Protein AF-A0A857JRM5-F1 (afdb_monomer)

Radius of gyration: 26.13 Å; Cα contacts (8 Å, |Δi|>4): 29; chains: 1; bounding box: 45×28×83 Å

Solvent-accessible surface area (backbone atoms only — not comparable to full-atom values): 4462 Å² total; per-residue (Å²): 130,89,77,83,84,74,82,84,82,78,89,81,89,85,80,86,68,79,73,80,49,67,64,61,55,51,53,50,51,51,54,32,52,52,52,22,54,51,35,47,52,53,44,54,49,33,60,76,72,65,43,72,80,55,52,64,58,38,52,52,49,32,58,63,31,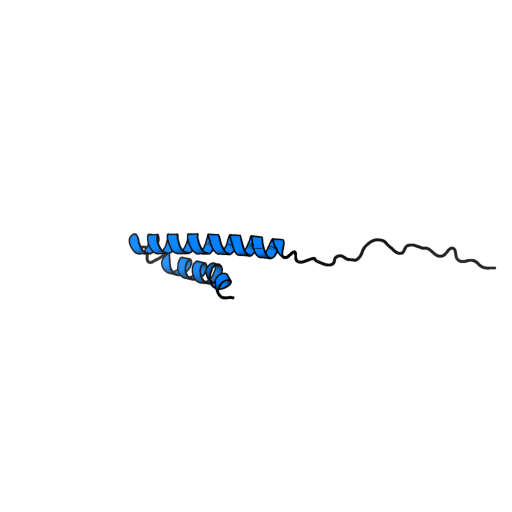45,52,72,71,78,114

Sequence (71 aa):
MRYSVILVSFFVLSLSGCASSKDDQDVVKQQFSQRCEEAKQELDNAVEEGQLADLRVLKQDIELYCVWRRN

Secondary structure (DSSP, 8-state):
-----------S---------HHHHHHHHHHHHHHHHHHHHHHHHHHHTT-TTTHHHHHHHHHHHHGGGG-

Organism: NCBI:txid197222

pLDDT: mean 70.81, std 14.18, range [41.56, 89.81]

Structure (mmCIF, N/CA/C/O backbone):
data_AF-A0A857JRM5-F1
#
_entry.id   AF-A0A857JRM5-F1
#
loop_
_atom_site.group_PDB
_atom_site.id
_atom_site.type_symbol
_atom_site.label_atom_id
_atom_site.label_alt_id
_atom_site.label_comp_id
_atom_site.label_asym_id
_atom_site.label_entity_id
_atom_site.label_seq_id
_atom_site.pdbx_PDB_ins_code
_atom_site.Cartn_x
_atom_site.Cartn_y
_atom_site.Cartn_z
_atom_site.occupancy
_atom_site.B_iso_or_equiv
_atom_site.auth_seq_id
_atom_site.auth_comp_id
_atom_site.auth_asym_id
_atom_site.auth_atom_id
_atom_site.pdbx_PDB_model_num
ATOM 1 N N . MET A 1 1 ? 29.806 17.899 -69.369 1.00 41.56 1 MET A N 1
ATOM 2 C CA . MET A 1 1 ? 30.705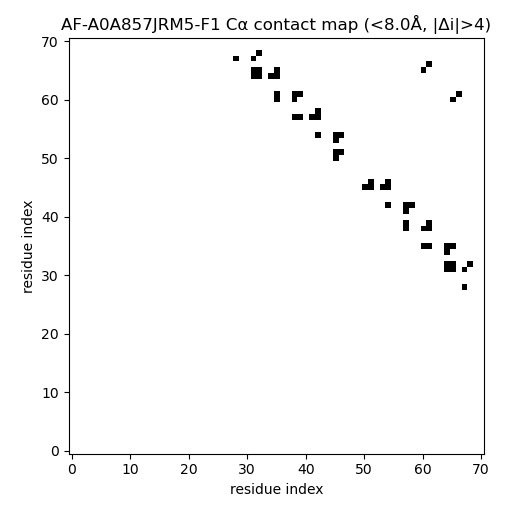 17.433 -68.289 1.00 41.56 1 MET A CA 1
ATOM 3 C C . MET A 1 1 ? 30.111 17.961 -66.991 1.00 41.56 1 MET A C 1
ATOM 5 O O . MET A 1 1 ? 29.868 19.154 -66.929 1.00 41.56 1 MET A O 1
ATOM 9 N N . ARG A 1 2 ? 29.511 17.096 -66.155 1.00 47.91 2 ARG A N 1
ATOM 10 C CA . ARG A 1 2 ? 30.096 16.616 -64.878 1.00 47.91 2 ARG A CA 1
ATOM 11 C C . ARG A 1 2 ? 30.607 17.829 -64.081 1.00 47.91 2 ARG A C 1
ATOM 13 O O . ARG A 1 2 ? 31.522 18.479 -64.552 1.00 47.91 2 ARG A O 1
ATOM 20 N N . TYR A 1 3 ? 30.001 18.242 -62.972 1.00 48.66 3 TYR A N 1
ATOM 21 C CA . TYR A 1 3 ? 29.889 17.451 -61.753 1.00 48.66 3 TYR A CA 1
ATOM 22 C C . TYR A 1 3 ? 28.646 17.822 -60.941 1.00 48.66 3 TYR A C 1
ATOM 24 O O . TYR A 1 3 ? 28.381 18.991 -60.673 1.00 48.66 3 TYR A O 1
ATOM 32 N N . SER A 1 4 ? 27.920 16.777 -60.545 1.00 49.75 4 SER A N 1
ATOM 33 C CA . SER A 1 4 ? 26.946 16.771 -59.464 1.00 49.75 4 SER A CA 1
ATOM 34 C C . SER A 1 4 ? 27.497 17.516 -58.252 1.00 49.75 4 SER A C 1
ATOM 36 O O . SER A 1 4 ? 28.457 17.062 -57.629 1.00 49.75 4 SER A O 1
ATOM 38 N N . VAL A 1 5 ? 26.875 18.637 -57.897 1.00 52.72 5 VAL A N 1
ATOM 39 C CA . VAL A 1 5 ? 27.046 19.238 -56.574 1.00 52.72 5 VAL A CA 1
ATOM 40 C C . VAL A 1 5 ? 26.241 18.359 -55.623 1.00 52.72 5 VAL A C 1
ATOM 42 O O . VAL A 1 5 ? 25.034 18.514 -55.459 1.00 52.72 5 VAL A O 1
ATOM 45 N N . ILE A 1 6 ? 26.906 17.319 -55.128 1.00 57.50 6 ILE A N 1
ATOM 46 C CA . ILE A 1 6 ? 26.341 16.336 -54.213 1.00 57.50 6 ILE A CA 1
ATOM 47 C C . ILE A 1 6 ? 26.052 17.054 -52.894 1.00 57.50 6 ILE A C 1
ATOM 49 O O . ILE A 1 6 ? 26.957 17.539 -52.219 1.00 57.50 6 ILE A O 1
ATOM 53 N N . LEU A 1 7 ? 24.760 17.123 -52.577 1.00 51.81 7 LEU A N 1
ATOM 54 C CA . LEU A 1 7 ? 24.182 17.500 -51.295 1.00 51.81 7 LEU A CA 1
ATOM 55 C C . LEU A 1 7 ? 24.801 16.650 -50.179 1.00 51.81 7 LEU A C 1
ATOM 57 O O . LEU A 1 7 ? 24.395 15.512 -49.950 1.00 51.81 7 LEU A O 1
ATOM 61 N N . VAL A 1 8 ? 25.786 17.203 -49.474 1.00 56.78 8 VAL A N 1
ATOM 62 C CA . VAL A 1 8 ? 26.272 16.645 -48.207 1.00 56.78 8 VAL A CA 1
ATOM 63 C C . VAL A 1 8 ? 25.376 17.187 -47.097 1.00 56.78 8 VAL A C 1
ATOM 65 O O . VAL A 1 8 ? 25.736 18.081 -46.342 1.00 56.78 8 VAL A O 1
ATOM 68 N N . SER A 1 9 ? 24.155 16.668 -47.048 1.00 61.91 9 SER A N 1
ATOM 69 C CA . SER A 1 9 ? 23.243 16.800 -45.915 1.00 61.91 9 SER A CA 1
ATOM 70 C C . SER A 1 9 ? 23.141 15.438 -45.244 1.00 61.91 9 SER A C 1
ATOM 72 O O . SER A 1 9 ? 22.144 14.737 -45.373 1.00 61.91 9 SER A O 1
ATOM 74 N N . PHE A 1 10 ? 24.214 15.037 -44.576 1.00 59.97 10 PHE A N 1
ATOM 75 C CA . PHE A 1 10 ? 24.208 13.909 -43.656 1.00 59.97 10 PHE A CA 1
ATOM 76 C C . PHE A 1 10 ? 25.046 14.296 -42.447 1.00 59.97 10 PHE A C 1
ATOM 78 O O . PHE A 1 10 ? 26.075 14.944 -42.604 1.00 59.97 10 PHE A O 1
ATOM 85 N N . PHE A 1 11 ? 24.593 13.855 -41.275 1.00 55.25 11 PHE A N 1
ATOM 86 C CA . PHE A 1 11 ? 25.150 14.083 -39.938 1.00 55.25 11 PHE A CA 1
ATOM 87 C C . PHE A 1 11 ? 24.573 15.240 -39.134 1.00 55.25 11 PHE A C 1
ATOM 89 O O . PHE A 1 11 ? 25.306 15.987 -38.499 1.00 55.25 11 PHE A O 1
ATOM 96 N N . VAL A 1 12 ? 23.249 15.284 -39.001 1.00 59.66 12 VAL A N 1
ATOM 97 C CA . VAL A 1 12 ? 22.702 15.617 -37.684 1.00 59.66 12 VAL A CA 1
ATOM 98 C C . VAL A 1 12 ? 21.451 14.774 -37.434 1.00 59.66 12 VAL A C 1
ATOM 100 O O . VAL A 1 12 ? 20.575 14.708 -38.288 1.00 59.66 12 VAL A O 1
ATOM 103 N N . LEU A 1 13 ? 21.383 14.186 -36.235 1.00 56.16 13 LEU A N 1
ATOM 104 C CA . LEU A 1 13 ? 20.183 13.666 -35.564 1.00 56.16 13 LEU A CA 1
ATOM 105 C C . LEU A 1 13 ? 19.673 12.275 -35.979 1.00 56.16 13 LEU A C 1
ATOM 107 O O . LEU A 1 13 ? 18.714 12.163 -36.727 1.00 56.16 13 LEU A O 1
ATOM 111 N N . SER A 1 14 ? 20.210 11.224 -35.350 1.00 59.75 14 SER A N 1
ATOM 112 C CA . SER A 1 14 ? 19.369 10.138 -34.804 1.00 59.75 14 SER A CA 1
ATOM 113 C C . SER A 1 14 ? 20.198 9.145 -33.985 1.00 59.75 14 SER A C 1
ATOM 115 O O . SER A 1 14 ? 20.440 8.016 -34.400 1.00 59.75 14 SER A O 1
ATOM 117 N N . LEU A 1 15 ? 20.621 9.553 -32.794 1.00 53.47 15 LEU A N 1
ATOM 118 C CA . LEU A 1 15 ? 20.882 8.612 -31.705 1.00 53.47 15 LEU A CA 1
ATOM 119 C C . LEU A 1 15 ? 20.067 9.093 -30.504 1.00 53.47 15 LEU A C 1
ATOM 121 O O . LEU A 1 15 ? 20.603 9.461 -29.466 1.00 53.47 15 LEU A O 1
ATOM 125 N N . SER A 1 16 ? 18.738 9.079 -30.654 1.00 55.25 16 SER A N 1
ATOM 126 C CA . SER A 1 16 ? 17.830 8.912 -29.514 1.00 55.25 16 SER A CA 1
ATOM 127 C C . SER A 1 16 ? 17.986 7.481 -29.001 1.00 55.25 16 SER A C 1
ATOM 129 O O . SER A 1 16 ? 17.091 6.650 -29.117 1.00 55.25 16 SER A O 1
ATOM 131 N N . GLY A 1 17 ? 19.172 7.166 -28.485 1.00 52.97 17 GLY A N 1
ATOM 132 C CA . GLY A 1 17 ? 19.314 6.070 -27.551 1.00 52.97 17 GLY A CA 1
ATOM 133 C C . GLY A 1 17 ? 18.651 6.541 -26.271 1.00 52.97 17 GLY A C 1
ATOM 134 O O . GLY A 1 17 ? 19.189 7.414 -25.596 1.00 52.97 17 GLY A O 1
ATOM 135 N N . CYS A 1 18 ? 17.464 6.017 -25.967 1.00 59.44 18 CYS A N 1
ATOM 136 C CA . CYS A 1 18 ? 16.906 6.099 -24.626 1.00 59.44 18 CYS A CA 1
ATOM 137 C C . CYS A 1 18 ? 17.915 5.444 -23.678 1.00 59.44 18 CYS A C 1
ATOM 139 O O . CYS A 1 18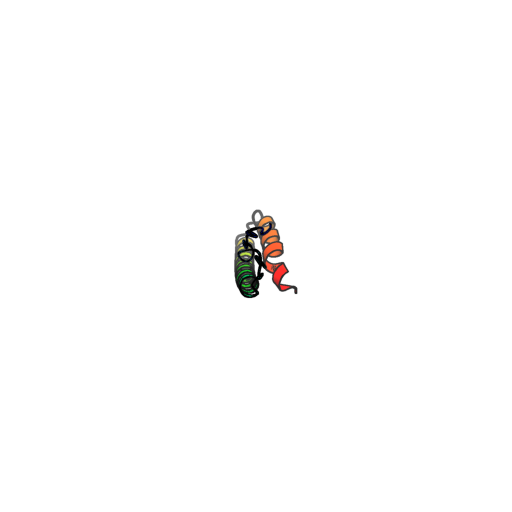 ? 17.925 4.226 -23.506 1.00 59.44 18 CYS A O 1
ATOM 141 N N . ALA A 1 19 ? 18.794 6.251 -23.088 1.00 55.09 19 ALA A N 1
ATOM 142 C CA . ALA A 1 19 ? 19.458 5.888 -21.857 1.00 55.09 19 ALA A CA 1
ATOM 143 C C . ALA A 1 19 ? 18.342 5.816 -20.814 1.00 55.09 19 ALA A C 1
ATOM 145 O O . ALA A 1 19 ? 17.950 6.833 -20.254 1.00 55.09 19 ALA A O 1
ATOM 146 N N . SER A 1 20 ? 17.764 4.626 -20.622 1.00 54.28 20 SER A N 1
ATOM 147 C CA . SER A 1 20 ? 16.999 4.332 -19.414 1.00 54.28 20 SER A CA 1
ATOM 148 C C . SER A 1 20 ? 17.991 4.509 -18.274 1.00 54.28 20 SER A C 1
ATOM 150 O O . SER A 1 20 ? 18.831 3.635 -18.039 1.00 54.28 20 SER A O 1
ATOM 152 N N . SER A 1 21 ? 18.003 5.697 -17.675 1.00 55.31 21 SER A N 1
ATOM 153 C CA . SER A 1 21 ? 18.980 6.029 -16.658 1.00 55.31 21 SER A CA 1
ATOM 154 C C . SER A 1 21 ? 18.687 5.127 -15.458 1.00 55.31 21 SER A C 1
ATOM 156 O O . SER A 1 21 ? 17.539 4.966 -15.044 1.00 55.31 21 SER A O 1
ATOM 158 N N . LYS A 1 22 ? 19.709 4.441 -14.936 1.00 55.62 22 LYS A N 1
ATOM 159 C CA . LYS A 1 22 ? 19.570 3.678 -13.681 1.00 55.62 22 LYS A CA 1
ATOM 160 C C . LYS A 1 22 ? 19.085 4.588 -12.545 1.00 55.62 22 LYS A C 1
ATOM 162 O O . LYS A 1 22 ? 18.393 4.112 -11.659 1.00 55.62 22 LYS A O 1
ATOM 167 N N . ASP A 1 23 ? 19.393 5.879 -12.648 1.00 57.56 23 ASP A N 1
ATOM 168 C CA . ASP A 1 23 ? 18.958 6.939 -11.745 1.00 57.56 23 ASP A CA 1
ATOM 169 C C . ASP A 1 23 ? 17.424 7.031 -11.661 1.00 57.56 23 ASP A C 1
ATOM 171 O O . ASP A 1 23 ? 16.864 6.947 -10.571 1.00 57.56 23 ASP A O 1
ATOM 175 N N . ASP A 1 24 ? 16.724 7.040 -12.803 1.00 58.84 24 ASP A N 1
ATOM 176 C CA . ASP A 1 24 ? 15.254 7.037 -12.830 1.00 58.84 24 ASP A CA 1
ATOM 177 C C . ASP A 1 24 ? 14.680 5.784 -12.158 1.00 58.84 24 ASP A C 1
ATOM 179 O O . ASP A 1 24 ? 13.663 5.842 -11.471 1.00 58.84 24 ASP A O 1
ATOM 183 N N . GLN A 1 25 ? 15.336 4.633 -12.323 1.00 61.78 25 GLN A N 1
ATOM 184 C CA . GLN A 1 25 ? 14.884 3.376 -11.729 1.00 61.78 25 GLN A CA 1
ATOM 185 C C . GLN A 1 25 ? 15.079 3.354 -10.203 1.00 61.78 25 GLN A C 1
ATOM 187 O O . GLN A 1 25 ? 14.223 2.821 -9.493 1.00 61.78 25 GLN A O 1
ATOM 192 N N . ASP A 1 26 ? 16.154 3.959 -9.694 1.00 64.25 26 ASP A N 1
ATOM 193 C CA . ASP A 1 26 ? 16.423 4.085 -8.259 1.00 64.25 26 ASP A CA 1
ATOM 194 C C . ASP A 1 26 ? 15.491 5.109 -7.585 1.00 64.25 26 ASP A C 1
ATOM 196 O O . ASP A 1 26 ? 14.942 4.823 -6.517 1.00 64.25 26 ASP A O 1
ATOM 200 N N . VAL A 1 27 ? 15.211 6.245 -8.237 1.00 69.75 27 VAL A N 1
ATOM 201 C CA . VAL A 1 27 ? 14.219 7.235 -7.768 1.00 69.75 27 VAL A CA 1
ATOM 202 C C . VAL A 1 27 ? 12.827 6.610 -7.694 1.00 69.75 27 VAL A C 1
ATOM 204 O O . VAL A 1 27 ? 12.125 6.724 -6.685 1.00 69.75 27 VAL A O 1
ATOM 207 N N . VAL A 1 28 ? 12.443 5.885 -8.743 1.00 70.06 28 VAL A N 1
ATOM 208 C CA . VAL A 1 28 ? 11.169 5.171 -8.800 1.00 70.06 28 VAL A CA 1
ATOM 209 C C . VAL A 1 28 ? 11.096 4.113 -7.693 1.00 70.06 28 VAL A C 1
ATOM 211 O O . VAL A 1 28 ? 10.104 4.054 -6.964 1.00 70.06 28 VAL A O 1
ATOM 214 N N . LYS A 1 29 ? 12.160 3.331 -7.481 1.00 70.50 29 LYS A N 1
ATOM 215 C CA . LYS A 1 29 ? 12.240 2.338 -6.398 1.00 70.50 29 LYS A CA 1
ATOM 216 C C . LYS A 1 29 ? 12.096 2.972 -5.012 1.00 70.50 29 LYS A C 1
ATOM 218 O O . 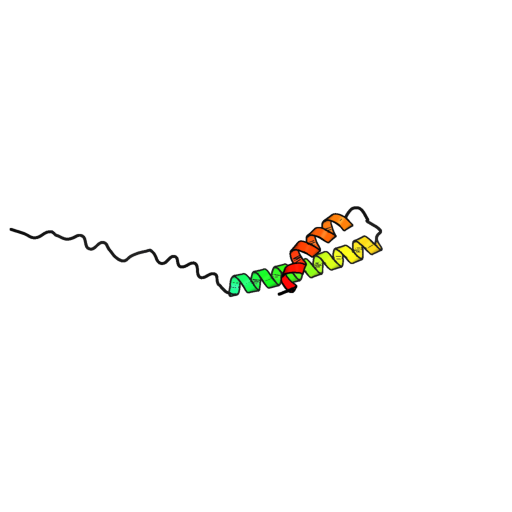LYS A 1 29 ? 11.395 2.415 -4.164 1.00 70.50 29 LYS A O 1
ATOM 223 N N . GLN A 1 30 ? 12.712 4.132 -4.782 1.00 75.50 30 GLN A N 1
ATOM 224 C CA . GLN A 1 30 ? 12.577 4.868 -3.526 1.00 75.50 30 GLN A CA 1
ATOM 225 C C . GLN A 1 30 ? 11.130 5.335 -3.305 1.00 75.50 30 GLN A C 1
ATOM 227 O O . GLN A 1 30 ? 10.575 5.119 -2.227 1.00 75.50 30 GLN A O 1
ATOM 232 N N . GLN A 1 31 ? 10.473 5.875 -4.331 1.00 80.31 31 GLN A N 1
ATOM 233 C CA . GLN A 1 31 ? 9.071 6.292 -4.244 1.00 80.31 31 GLN A CA 1
ATOM 234 C C . GLN A 1 31 ? 8.127 5.110 -3.960 1.00 80.31 31 GLN A C 1
ATOM 236 O O . GLN A 1 31 ? 7.225 5.222 -3.129 1.00 80.31 31 GLN A O 1
ATOM 241 N N . PHE A 1 32 ? 8.346 3.958 -4.602 1.00 80.06 32 PHE A N 1
ATOM 242 C CA . PHE A 1 32 ? 7.591 2.731 -4.323 1.00 80.06 32 PHE A CA 1
ATOM 243 C C . PHE A 1 32 ? 7.802 2.241 -2.883 1.00 80.06 32 PHE A C 1
ATOM 245 O O . PHE A 1 32 ? 6.853 1.790 -2.242 1.00 80.06 32 PHE A O 1
ATOM 252 N N . SER A 1 33 ? 9.025 2.366 -2.353 1.00 79.81 33 SER A N 1
ATOM 253 C CA . SER A 1 33 ? 9.328 1.975 -0.973 1.00 79.81 33 SER A CA 1
ATOM 254 C C . SER A 1 33 ? 8.585 2.827 0.056 1.00 79.81 33 SER A C 1
ATOM 256 O O . SER A 1 33 ? 8.004 2.270 0.985 1.00 79.81 33 SER A O 1
ATOM 258 N N . GLN A 1 34 ? 8.515 4.140 -0.170 1.00 86.31 34 GLN A N 1
ATOM 259 C CA . GLN A 1 34 ? 7.801 5.057 0.709 1.00 86.31 34 GLN A CA 1
ATOM 260 C C . GLN A 1 34 ? 6.291 4.791 0.680 1.00 86.31 34 GLN A C 1
ATOM 262 O O . GLN A 1 34 ? 5.669 4.645 1.727 1.00 86.31 34 GLN A O 1
ATOM 267 N N . ARG A 1 35 ? 5.712 4.609 -0.514 1.00 85.06 35 ARG A N 1
ATOM 268 C CA . ARG A 1 35 ? 4.282 4.283 -0.653 1.00 85.06 35 ARG A CA 1
ATOM 269 C C . ARG A 1 35 ? 3.900 2.954 -0.010 1.00 85.06 35 ARG A C 1
ATOM 271 O O . ARG A 1 35 ? 2.790 2.805 0.482 1.00 85.06 35 ARG A O 1
ATOM 278 N N . CYS A 1 36 ? 4.811 1.984 -0.005 1.00 85.25 36 CYS A N 1
ATOM 279 C CA . CYS A 1 36 ? 4.599 0.726 0.704 1.00 85.25 36 CYS A CA 1
ATOM 280 C C . CYS A 1 36 ? 4.537 0.923 2.230 1.00 85.25 36 CYS A C 1
ATOM 282 O O . CYS A 1 36 ? 3.717 0.289 2.892 1.00 85.25 36 CYS A O 1
ATOM 284 N N . GLU A 1 37 ? 5.402 1.768 2.797 1.00 87.56 37 GLU A N 1
ATOM 285 C CA . GLU A 1 37 ? 5.374 2.091 4.230 1.00 87.56 37 GLU A CA 1
ATOM 286 C C . GLU A 1 37 ? 4.112 2.867 4.611 1.00 87.56 37 GLU A C 1
ATOM 288 O O . GLU A 1 37 ? 3.467 2.511 5.594 1.00 87.56 37 GLU A O 1
ATOM 293 N N . GLU A 1 38 ? 3.706 3.835 3.790 1.00 89.81 38 GLU A N 1
ATOM 294 C CA . GLU A 1 38 ? 2.456 4.582 3.971 1.00 89.81 38 GLU A CA 1
ATOM 295 C C . GLU A 1 38 ? 1.237 3.645 3.938 1.00 89.81 38 GLU A C 1
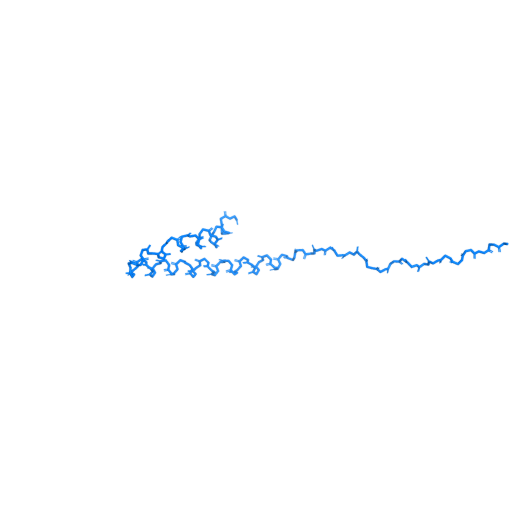ATOM 297 O O . GLU A 1 38 ? 0.468 3.608 4.895 1.00 89.81 38 GLU A O 1
ATOM 302 N N . ALA A 1 39 ? 1.114 2.794 2.913 1.00 86.81 39 ALA A N 1
ATOM 303 C CA . ALA A 1 39 ? -0.004 1.854 2.794 1.00 86.81 39 ALA A CA 1
ATOM 304 C C . ALA A 1 39 ? -0.056 0.827 3.943 1.00 86.81 39 ALA A C 1
ATOM 306 O O . ALA A 1 39 ? -1.132 0.382 4.341 1.00 86.81 39 ALA A O 1
ATOM 307 N N . LYS A 1 40 ? 1.101 0.444 4.504 1.00 86.81 40 LYS A N 1
ATOM 308 C CA . LYS A 1 40 ? 1.156 -0.385 5.718 1.00 86.81 40 LYS A CA 1
ATOM 309 C C . LYS A 1 40 ? 0.639 0.357 6.941 1.00 86.81 40 LYS A C 1
ATOM 311 O O . LYS A 1 40 ? -0.125 -0.216 7.707 1.00 86.81 40 LYS A O 1
ATOM 316 N N . GLN A 1 41 ? 1.052 1.606 7.120 1.00 89.50 41 GLN A N 1
ATOM 317 C CA . GLN A 1 41 ? 0.618 2.407 8.256 1.00 89.50 41 GLN A CA 1
ATOM 318 C C . GLN A 1 41 ? -0.888 2.684 8.201 1.00 89.50 41 GLN A C 1
ATOM 320 O O . GLN A 1 41 ? -1.572 2.581 9.215 1.00 89.50 41 GLN A O 1
ATOM 325 N N . GLU A 1 42 ? -1.421 2.972 7.014 1.00 88.12 42 GLU A N 1
ATOM 326 C CA . GLU A 1 42 ? -2.865 3.097 6.820 1.00 88.12 42 GLU A CA 1
ATOM 327 C C . GLU A 1 42 ? -3.592 1.786 7.155 1.00 88.12 42 GLU A C 1
ATOM 329 O O . GLU A 1 42 ? -4.699 1.827 7.687 1.00 88.12 42 GLU A O 1
ATOM 334 N N . LEU A 1 43 ? -2.977 0.623 6.894 1.00 86.25 43 LEU A N 1
ATOM 335 C CA . LEU A 1 43 ? -3.587 -0.681 7.185 1.0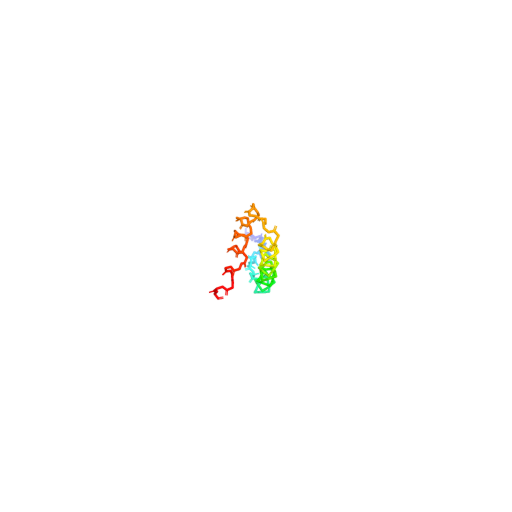0 86.25 43 LEU A CA 1
ATOM 336 C C . LEU A 1 43 ? -3.693 -0.907 8.677 1.00 86.25 43 LEU A C 1
ATOM 338 O O . LEU A 1 43 ? -4.752 -1.307 9.156 1.00 86.25 43 LEU A O 1
ATOM 342 N N . ASP A 1 44 ? -2.602 -0.648 9.388 1.00 87.00 44 ASP A N 1
ATOM 343 C CA . ASP A 1 44 ? -2.553 -0.789 10.834 1.00 87.00 44 ASP A CA 1
ATOM 344 C C . ASP A 1 44 ? -3.593 0.139 11.485 1.00 87.00 44 ASP A C 1
ATOM 346 O O . ASP A 1 44 ? -4.398 -0.321 12.295 1.00 87.00 44 ASP A O 1
ATOM 350 N N . ASN A 1 45 ? -3.691 1.392 11.026 1.00 89.38 45 ASN A N 1
ATOM 351 C CA . ASN A 1 45 ? -4.712 2.333 11.494 1.00 89.38 45 ASN A CA 1
ATOM 352 C C . ASN A 1 45 ? -6.142 1.856 11.176 1.00 89.38 45 ASN A C 1
ATOM 354 O O . ASN A 1 45 ? -7.001 1.849 12.054 1.00 89.38 45 ASN A O 1
ATOM 358 N N . ALA A 1 46 ? -6.414 1.409 9.945 1.00 86.25 46 ALA A N 1
ATOM 359 C CA . ALA A 1 46 ? -7.743 0.932 9.551 1.00 86.25 46 ALA A CA 1
ATOM 360 C C . ALA A 1 46 ? -8.172 -0.316 10.344 1.00 86.25 46 ALA A C 1
ATOM 362 O O . ALA A 1 46 ? -9.357 -0.497 10.639 1.00 86.25 46 ALA A O 1
ATOM 363 N N . VAL A 1 47 ? -7.216 -1.176 10.712 1.00 85.69 47 VAL A N 1
ATOM 364 C CA . VAL A 1 47 ? -7.447 -2.332 11.587 1.00 85.69 47 VAL A CA 1
ATOM 365 C C . VAL A 1 47 ? -7.754 -1.886 13.018 1.00 85.69 47 VAL A C 1
ATOM 367 O O . VAL A 1 47 ? -8.710 -2.399 13.601 1.00 85.69 47 VAL A O 1
ATOM 370 N N . GLU A 1 48 ? -7.001 -0.930 13.569 1.00 87.75 48 GLU A N 1
ATOM 371 C CA . GLU A 1 48 ? -7.251 -0.371 14.907 1.00 87.75 48 GLU A CA 1
ATOM 372 C C . GLU A 1 48 ? -8.615 0.329 15.001 1.00 87.75 48 GLU A C 1
ATOM 374 O O . GLU A 1 48 ? -9.341 0.157 15.982 1.00 87.75 48 GLU A O 1
ATOM 379 N N . GLU A 1 49 ? -9.006 1.062 13.959 1.00 88.38 49 GLU A N 1
ATOM 380 C CA . GLU A 1 49 ? -10.287 1.772 13.880 1.00 88.38 49 GLU A CA 1
ATOM 381 C C . GLU A 1 49 ? -11.472 0.858 13.508 1.00 88.38 49 GLU A C 1
ATOM 383 O O . GLU A 1 49 ? -12.629 1.286 13.539 1.00 88.38 49 GLU A O 1
ATOM 388 N N . GLY A 1 50 ? -11.214 -0.409 13.160 1.00 83.69 50 GLY A N 1
ATOM 389 C CA . GLY A 1 50 ? -12.239 -1.379 12.764 1.00 83.69 50 GLY A CA 1
ATOM 390 C C . GLY A 1 50 ? -12.886 -1.090 11.402 1.00 83.69 50 GLY A C 1
ATOM 391 O O . GLY A 1 50 ? -13.991 -1.568 11.121 1.00 83.69 50 GLY A O 1
ATOM 392 N N . GLN A 1 51 ? -12.220 -0.321 10.538 1.00 79.62 51 GLN A N 1
ATOM 393 C CA . GLN A 1 51 ? -12.721 0.092 9.227 1.00 79.62 51 GLN A CA 1
ATOM 394 C C . GLN A 1 51 ? -12.484 -0.997 8.170 1.00 79.62 51 GLN A C 1
ATOM 396 O O . GLN A 1 51 ? -11.576 -0.956 7.343 1.00 79.62 51 GLN A O 1
ATOM 401 N N . LEU A 1 52 ? -13.366 -2.003 8.177 1.00 73.25 52 LEU A N 1
ATOM 402 C CA . LEU A 1 52 ? -13.316 -3.157 7.265 1.00 73.25 52 LEU A CA 1
ATOM 403 C C . LEU A 1 52 ? -13.569 -2.819 5.785 1.00 73.25 52 LEU A C 1
ATOM 405 O O . LEU A 1 52 ? -13.245 -3.628 4.914 1.00 73.25 52 LEU A O 1
ATOM 409 N N . ALA A 1 53 ? -14.162 -1.660 5.492 1.00 72.88 53 ALA A N 1
ATOM 410 C CA . ALA A 1 53 ? -14.464 -1.240 4.125 1.00 72.88 53 ALA A CA 1
ATOM 411 C C . ALA A 1 53 ? -13.193 -0.886 3.332 1.00 72.88 53 ALA A C 1
ATOM 413 O O . ALA A 1 53 ? -13.080 -1.265 2.164 1.00 72.88 53 ALA A O 1
ATOM 414 N N . ASP A 1 54 ? -12.214 -0.260 3.990 1.00 73.06 54 ASP A N 1
ATOM 415 C CA . ASP A 1 54 ? -10.997 0.252 3.346 1.00 73.06 54 ASP A CA 1
ATOM 416 C C . ASP A 1 54 ? -9.882 -0.800 3.245 1.00 73.06 54 ASP A C 1
ATOM 418 O O . ASP A 1 54 ? -9.004 -0.731 2.384 1.00 73.06 54 ASP A O 1
ATOM 422 N N . LEU A 1 55 ? -9.994 -1.878 4.025 1.00 79.19 55 LEU A N 1
ATOM 423 C CA . LEU A 1 55 ? -9.059 -3.005 4.055 1.00 79.19 55 LEU A CA 1
ATOM 424 C C . LEU A 1 55 ? -8.839 -3.683 2.692 1.00 79.19 55 LEU A C 1
ATOM 426 O O . LEU A 1 55 ? -7.745 -4.177 2.411 1.00 79.19 55 LEU A O 1
ATOM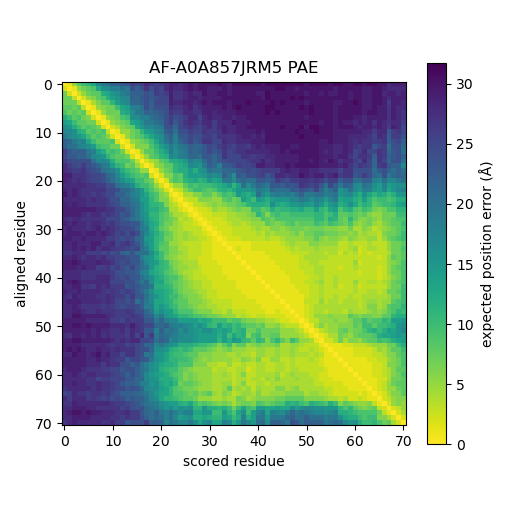 430 N N . ARG A 1 56 ? -9.857 -3.727 1.819 1.00 82.00 56 ARG A N 1
ATOM 431 C CA . ARG A 1 56 ? -9.710 -4.3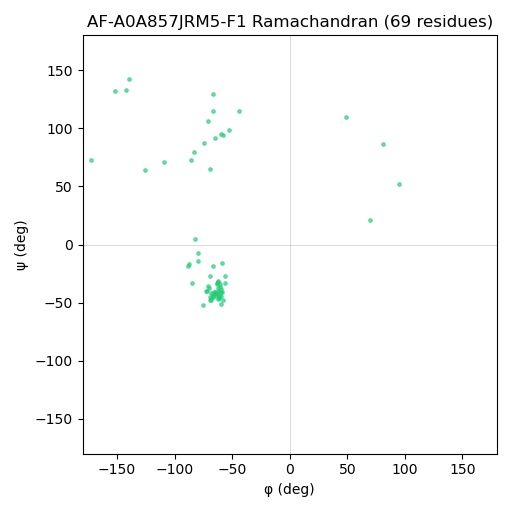29 0.481 1.00 82.00 56 ARG A CA 1
ATOM 432 C C . ARG A 1 56 ? -8.860 -3.459 -0.446 1.00 82.00 56 ARG A C 1
ATOM 434 O O . ARG A 1 56 ? -8.075 -4.014 -1.213 1.00 82.00 56 ARG A O 1
ATOM 441 N N . VAL A 1 57 ? -9.036 -2.142 -0.385 1.00 83.69 57 VAL A N 1
ATOM 442 C CA . VAL A 1 57 ? -8.293 -1.178 -1.209 1.00 83.69 57 VAL A CA 1
ATOM 443 C C . VAL A 1 57 ? -6.841 -1.145 -0.748 1.00 83.69 57 VAL A C 1
ATOM 445 O O . VAL A 1 57 ? -5.939 -1.388 -1.545 1.00 83.69 57 VAL A O 1
ATOM 448 N N . LEU A 1 58 ? -6.620 -1.039 0.561 1.00 83.50 58 LEU A N 1
ATOM 449 C CA . LEU A 1 58 ? -5.278 -1.073 1.131 1.00 83.50 58 LEU A CA 1
ATOM 450 C C . LEU A 1 58 ? -4.513 -2.362 0.832 1.00 83.50 58 LEU A C 1
ATOM 452 O O . LEU A 1 58 ? -3.315 -2.329 0.556 1.00 83.50 58 LEU A O 1
ATOM 456 N N . LYS A 1 59 ? -5.190 -3.517 0.841 1.00 84.56 59 LYS A N 1
ATOM 457 C CA . LYS A 1 59 ? -4.563 -4.781 0.433 1.00 84.56 59 LYS A CA 1
ATOM 458 C C . LYS A 1 59 ? -4.038 -4.712 -1.005 1.00 84.56 59 LYS A C 1
ATOM 460 O O . LYS A 1 59 ? -2.956 -5.230 -1.270 1.00 84.56 59 LYS A O 1
ATOM 465 N N . GLN A 1 60 ? -4.786 -4.090 -1.918 1.00 83.38 60 GLN A N 1
ATOM 466 C CA . GLN A 1 60 ? -4.358 -3.914 -3.308 1.00 83.38 60 GLN A CA 1
ATOM 467 C C . GLN A 1 60 ? -3.175 -2.950 -3.417 1.00 83.38 60 GLN A C 1
ATOM 469 O O . GLN A 1 60 ? -2.225 -3.253 -4.137 1.00 83.38 60 GLN A O 1
ATOM 474 N N . ASP A 1 61 ? -3.185 -1.846 -2.670 1.00 82.25 61 ASP A N 1
ATOM 475 C CA . ASP A 1 61 ? -2.074 -0.890 -2.659 1.00 82.25 61 ASP A CA 1
ATOM 476 C C . ASP A 1 61 ? -0.790 -1.519 -2.107 1.00 82.25 61 ASP A C 1
ATOM 478 O O . ASP A 1 61 ? 0.276 -1.400 -2.713 1.00 82.25 61 ASP A O 1
ATOM 482 N N . ILE A 1 62 ? -0.878 -2.295 -1.026 1.00 83.12 62 ILE A N 1
ATOM 483 C CA . ILE A 1 62 ? 0.264 -3.050 -0.493 1.00 83.12 62 ILE A CA 1
ATOM 484 C C . ILE A 1 62 ? 0.782 -4.061 -1.525 1.00 83.12 62 ILE A C 1
ATOM 486 O O . ILE A 1 62 ? 1.991 -4.169 -1.731 1.00 83.12 62 ILE A O 1
ATOM 490 N N . GLU 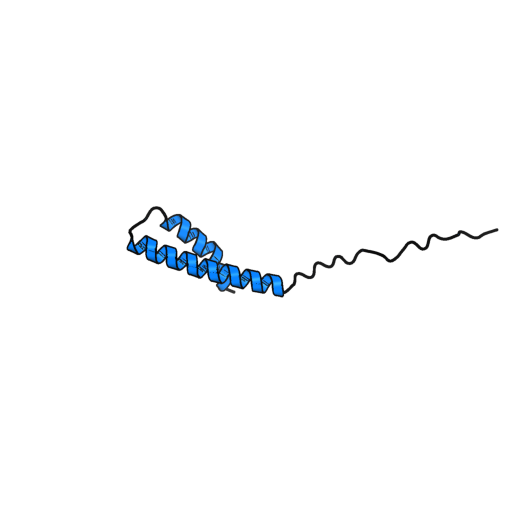A 1 63 ? -0.096 -4.797 -2.209 1.00 84.50 63 GLU A N 1
ATOM 491 C CA . GLU A 1 63 ? 0.316 -5.725 -3.271 1.00 84.50 63 GLU A CA 1
ATOM 492 C C . GLU A 1 63 ? 0.986 -5.001 -4.451 1.00 84.50 63 GLU A C 1
ATOM 494 O O . GLU A 1 63 ? 1.928 -5.531 -5.038 1.00 84.50 63 GLU A O 1
ATOM 499 N N . LEU A 1 64 ? 0.565 -3.780 -4.774 1.00 82.44 64 LEU A N 1
ATOM 500 C CA . LEU A 1 64 ? 1.143 -2.992 -5.859 1.00 82.44 64 LEU A CA 1
ATOM 501 C C . LEU A 1 64 ? 2.507 -2.393 -5.477 1.00 82.44 64 LEU A C 1
ATOM 503 O O . LEU A 1 64 ? 3.494 -2.565 -6.197 1.00 82.44 64 LEU A O 1
ATOM 507 N N . TYR A 1 65 ? 2.573 -1.695 -4.340 1.00 78.94 65 TYR A N 1
ATOM 508 C CA . TYR A 1 65 ? 3.742 -0.913 -3.935 1.00 78.94 65 TYR A CA 1
ATOM 509 C C . TYR A 1 65 ? 4.804 -1.764 -3.221 1.00 78.94 65 TYR A C 1
ATOM 511 O O . TYR A 1 65 ? 6.000 -1.536 -3.404 1.00 78.94 65 TYR A O 1
ATOM 519 N N . CYS A 1 66 ? 4.414 -2.789 -2.453 1.00 80.38 66 CYS A N 1
ATOM 520 C CA . CYS A 1 66 ? 5.364 -3.582 -1.665 1.00 80.38 66 CYS A CA 1
ATOM 521 C C . CYS A 1 66 ? 5.980 -4.775 -2.416 1.00 80.38 66 CYS A C 1
ATOM 523 O O . CYS A 1 66 ? 7.019 -5.287 -1.989 1.00 80.38 66 CYS A O 1
ATOM 525 N N . VAL A 1 67 ? 5.395 -5.243 -3.529 1.00 71.62 67 VAL A N 1
ATOM 526 C CA . VAL A 1 67 ? 5.932 -6.393 -4.292 1.00 71.62 67 VAL A CA 1
ATOM 527 C C . VAL A 1 67 ? 7.250 -6.064 -4.996 1.00 71.62 67 VAL A C 1
ATOM 529 O O . VAL A 1 67 ? 8.102 -6.943 -5.118 1.00 71.62 67 VAL A O 1
ATOM 532 N N . TRP A 1 68 ? 7.491 -4.797 -5.343 1.00 59.75 68 TRP A N 1
ATOM 533 C CA . TRP A 1 68 ? 8.767 -4.332 -5.908 1.00 59.75 68 TRP A CA 1
ATOM 534 C C . TRP A 1 68 ? 9.987 -4.572 -5.000 1.00 59.75 68 TRP A C 1
ATOM 536 O O . TRP A 1 68 ? 11.119 -4.544 -5.474 1.00 59.75 68 TRP A O 1
ATOM 546 N N . ARG A 1 69 ? 9.785 -4.855 -3.706 1.00 55.56 69 ARG A N 1
ATOM 547 C CA . ARG A 1 69 ? 10.859 -5.202 -2.761 1.00 55.56 69 ARG A CA 1
ATOM 548 C C . ARG A 1 69 ? 11.319 -6.664 -2.861 1.00 55.56 69 ARG A C 1
ATOM 550 O O . ARG A 1 69 ? 12.345 -7.003 -2.281 1.00 55.56 69 ARG A O 1
ATOM 557 N N . ARG A 1 70 ? 10.564 -7.546 -3.533 1.00 56.06 70 ARG A N 1
ATOM 558 C CA . ARG A 1 70 ? 10.818 -9.002 -3.533 1.00 56.06 70 ARG A CA 1
ATOM 559 C C . ARG A 1 70 ? 11.887 -9.489 -4.525 1.00 56.06 70 ARG A C 1
ATOM 561 O O . ARG A 1 70 ? 12.078 -10.700 -4.594 1.00 56.06 70 ARG A O 1
ATOM 568 N N . ASN A 1 71 ? 12.584 -8.600 -5.241 1.00 48.91 71 ASN A N 1
ATOM 569 C CA . ASN A 1 71 ? 13.682 -8.969 -6.144 1.00 48.91 71 ASN A CA 1
ATOM 570 C C . ASN A 1 71 ? 14.982 -8.220 -5.838 1.00 48.91 71 ASN A C 1
ATOM 572 O O . ASN A 1 71 ? 14.945 -6.970 -5.767 1.00 48.91 71 ASN A O 1
#

Foldseek 3Di:
DDDDPDPPPDDDDDPPPPPPDVVVVVVVLVVLVVQLVVLVVVLVVCVVVVVPPCNVVSVVSNVVSVVSVVD

Mean predicted aligned error: 15.07 Å

Nearest PDB structures (foldseek):
  1f4m-assembly2_D  TM=8.463E-01  e=4.308E+00  Escherichia coli
  7vp8-assembly1_A  TM=6.987E-01  e=2.892E+00  Ureaplasma urealyticum
  2ijh-assembly2_C-2  TM=8.343E-01  e=8.370E+00  Escherichia coli
  8wr0-assembly1_H  TM=7.461E-01  e=8.370E+00  Ureaplasma diversum